Protein AF-A0A512TIF8-F1 (afdb_monomer)

Secondary structure (DSSP, 8-state):
-HHHHHHHHHHTT--GGGGGGGGHHHHHHHHHHHHHHSPP-SSEETTEE-GGGS--

InterPro domains:
  IPR008523 Protein of unknown function DUF805 [PF05656] (2-49)
  IPR008523 Protein of unknown function DUF805 [PTHR34980] (2-52)

Sequence (56 aa):
MIAVTVRRLHDIGKSGFWYFICLIPLIGSIWLLVLLCTDSQPGQNQFGANLKGYNN

Foldseek 3Di:
DLVVVLVVCVVVVHHSVVVCVVCVVVVVVVVVVCVVPDDDDQAADPVGHDPPPPPD

Mean predicted aligned error: 13.18 Å

Organism: Clostridium butyricum (NCBI:txid1492)

Radius of gyration: 21.14 Å; Cα contacts (8 Å, |Δi|>4): 18; chains: 1; bounding box: 51×16×47 Å

Structure (mmCIF, N/CA/C/O backbone):
data_AF-A0A512TIF8-F1
#
_entry.id   AF-A0A512TIF8-F1
#
loop_
_atom_site.group_PDB
_atom_site.id
_atom_site.type_symbol
_atom_site.label_atom_id
_atom_site.label_alt_id
_atom_site.label_comp_id
_atom_site.label_asym_id
_atom_site.label_entity_id
_atom_site.label_seq_id
_atom_site.pdbx_PDB_ins_code
_atom_site.Cartn_x
_atom_site.Cartn_y
_atom_site.Cartn_z
_atom_site.occupancy
_atom_site.B_iso_or_equiv
_atom_site.auth_seq_id
_atom_site.auth_comp_id
_atom_site.auth_asym_id
_atom_site.auth_atom_id
_atom_site.pdbx_PDB_model_num
ATOM 1 N N . MET A 1 1 ? 0.884 0.446 -19.325 1.00 64.44 1 MET A N 1
ATOM 2 C CA . MET A 1 1 ? 1.418 1.320 -18.255 1.00 64.44 1 MET A CA 1
ATOM 3 C C . MET A 1 1 ? 2.179 0.530 -17.191 1.00 64.44 1 MET A C 1
ATOM 5 O O . MET A 1 1 ? 3.380 0.721 -17.096 1.00 64.44 1 MET A O 1
ATOM 9 N N . ILE A 1 2 ? 1.562 -0.434 -16.498 1.00 69.00 2 ILE A N 1
ATOM 10 C CA . ILE A 1 2 ? 2.206 -1.235 -15.428 1.00 69.00 2 ILE A CA 1
ATOM 11 C C . ILE A 1 2 ? 3.445 -2.021 -15.905 1.00 69.00 2 ILE A C 1
ATOM 13 O O . ILE A 1 2 ? 4.496 -1.964 -15.273 1.00 69.00 2 ILE A O 1
ATOM 17 N N . ALA A 1 3 ? 3.367 -2.682 -17.066 1.00 71.88 3 ALA A N 1
ATOM 18 C CA . ALA A 1 3 ? 4.487 -3.449 -17.628 1.00 71.88 3 ALA A CA 1
ATOM 19 C C . ALA A 1 3 ? 5.738 -2.595 -17.929 1.00 71.88 3 ALA A C 1
ATOM 21 O O . ALA A 1 3 ? 6.863 -3.077 -17.825 1.00 71.88 3 ALA A O 1
ATOM 22 N N . VAL A 1 4 ? 5.553 -1.313 -18.267 1.00 76.75 4 VAL A N 1
ATOM 23 C CA . VAL A 1 4 ? 6.660 -0.379 -18.532 1.00 76.75 4 VAL A CA 1
ATOM 24 C C . VAL A 1 4 ? 7.307 0.069 -17.222 1.00 76.75 4 VAL A C 1
ATOM 26 O O . VAL A 1 4 ? 8.531 0.114 -17.128 1.00 76.75 4 VAL A O 1
ATOM 29 N N . THR A 1 5 ? 6.503 0.339 -16.191 1.00 73.75 5 THR A N 1
ATOM 30 C CA . THR A 1 5 ? 6.985 0.722 -14.857 1.00 73.75 5 THR A CA 1
ATOM 31 C C . THR A 1 5 ? 7.780 -0.403 -14.197 1.00 73.75 5 THR A C 1
ATOM 33 O O . THR A 1 5 ? 8.853 -0.150 -13.657 1.00 73.75 5 THR A O 1
ATOM 36 N N . VAL A 1 6 ? 7.308 -1.652 -14.298 1.00 72.44 6 VAL A N 1
ATOM 37 C CA . VAL A 1 6 ? 8.020 -2.828 -13.767 1.00 72.44 6 VAL A CA 1
ATOM 38 C C . VAL A 1 6 ? 9.352 -3.049 -14.493 1.00 72.44 6 VAL A C 1
ATOM 40 O O . VAL A 1 6 ? 10.355 -3.314 -13.836 1.00 72.44 6 VAL A O 1
ATOM 43 N N . ARG A 1 7 ? 9.405 -2.872 -15.824 1.00 77.94 7 ARG A N 1
ATOM 44 C CA . ARG A 1 7 ? 10.665 -2.963 -16.585 1.00 77.94 7 ARG A CA 1
ATOM 45 C C . ARG A 1 7 ? 11.654 -1.861 -16.189 1.00 77.94 7 ARG A C 1
ATOM 47 O O . ARG A 1 7 ? 12.793 -2.177 -15.886 1.00 77.94 7 ARG A O 1
ATOM 54 N N . ARG A 1 8 ? 11.213 -0.603 -16.072 1.00 80.88 8 A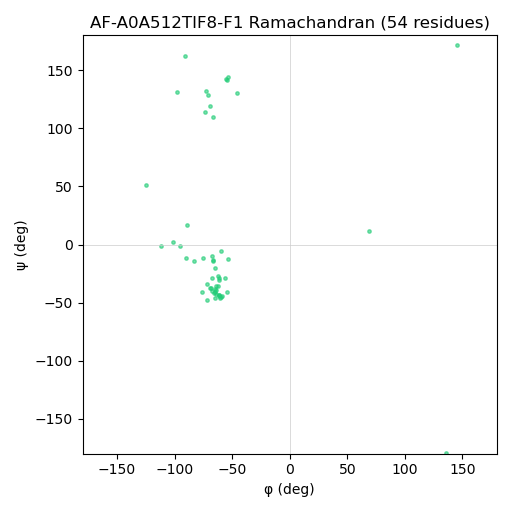RG A N 1
ATOM 55 C CA . ARG A 1 8 ? 12.073 0.507 -15.614 1.00 80.88 8 ARG A CA 1
ATOM 56 C C . ARG A 1 8 ? 12.593 0.334 -14.190 1.00 80.88 8 ARG A C 1
ATOM 58 O O . ARG A 1 8 ? 13.717 0.729 -13.904 1.00 80.88 8 ARG A O 1
ATOM 65 N N . LEU A 1 9 ? 11.786 -0.247 -13.308 1.00 75.88 9 LEU A N 1
ATOM 66 C CA . LEU A 1 9 ? 12.183 -0.561 -11.939 1.00 75.88 9 LEU A CA 1
ATOM 67 C C . LEU A 1 9 ? 13.235 -1.682 -11.902 1.00 75.88 9 LEU A C 1
ATOM 69 O O . LEU A 1 9 ? 14.192 -1.605 -11.133 1.00 75.88 9 LEU A O 1
ATOM 73 N N . HIS A 1 10 ? 13.101 -2.670 -12.788 1.00 79.44 10 HIS A N 1
ATOM 74 C CA . HIS A 1 10 ? 14.087 -3.731 -12.961 1.00 79.44 10 HIS A CA 1
ATOM 75 C C . HIS A 1 10 ? 15.397 -3.211 -13.578 1.00 79.44 10 HIS A C 1
ATOM 77 O O . HIS A 1 10 ? 16.473 -3.600 -13.129 1.00 79.44 10 HIS A O 1
ATOM 83 N N . ASP A 1 11 ? 15.314 -2.267 -14.523 1.00 77.19 11 ASP A N 1
ATOM 84 C CA . ASP A 1 11 ? 16.476 -1.631 -15.162 1.00 77.19 11 ASP A CA 1
ATOM 85 C C . ASP A 1 11 ? 17.355 -0.848 -14.163 1.00 77.19 11 ASP A C 1
ATOM 87 O O . ASP A 1 11 ? 18.557 -0.720 -14.375 1.00 77.19 11 ASP A O 1
ATOM 91 N N . ILE A 1 12 ? 16.793 -0.350 -13.051 1.00 84.25 12 ILE A N 1
ATOM 92 C CA . ILE A 1 12 ? 17.550 0.297 -11.955 1.00 84.25 12 ILE A CA 1
ATOM 93 C C . ILE A 1 12 ? 18.018 -0.694 -10.873 1.00 84.25 12 ILE A C 1
ATOM 95 O O . ILE A 1 12 ? 18.355 -0.291 -9.756 1.00 84.25 12 ILE A O 1
ATOM 99 N N . GLY A 1 13 ? 18.007 -1.996 -11.178 1.00 74.69 13 GLY A N 1
ATOM 100 C CA . GLY A 1 13 ? 18.478 -3.065 -10.293 1.00 74.69 13 GLY A CA 1
ATOM 101 C C . GLY A 1 13 ? 17.604 -3.297 -9.058 1.00 74.69 13 GLY A C 1
ATOM 102 O O . GLY A 1 13 ? 18.015 -3.995 -8.131 1.00 74.69 13 GLY A O 1
ATOM 103 N N . LYS A 1 14 ? 16.402 -2.713 -9.006 1.00 71.69 14 LYS A N 1
ATOM 104 C CA . LYS A 1 14 ? 15.445 -2.931 -7.920 1.00 71.69 14 LYS A CA 1
ATOM 105 C C . LYS A 1 14 ? 14.428 -3.985 -8.346 1.00 71.69 14 LYS A C 1
ATOM 107 O O . LYS A 1 14 ? 13.840 -3.914 -9.419 1.00 71.69 14 LYS A O 1
ATOM 112 N N . SER A 1 15 ? 14.208 -4.975 -7.482 1.00 70.94 15 SER A N 1
ATOM 113 C CA . SER A 1 15 ? 13.182 -5.997 -7.705 1.00 70.94 15 SER A CA 1
ATOM 114 C C . SER A 1 15 ? 11.820 -5.343 -7.965 1.00 70.94 15 SER A C 1
ATOM 116 O O . SER A 1 15 ? 11.476 -4.344 -7.326 1.00 70.94 15 SER A O 1
ATOM 118 N N . GLY A 1 16 ? 11.012 -5.939 -8.851 1.00 68.00 16 GLY A N 1
ATOM 119 C CA . GLY A 1 16 ? 9.629 -5.520 -9.119 1.00 68.00 16 GLY A CA 1
ATOM 120 C C . GLY A 1 16 ? 8.759 -5.434 -7.859 1.00 68.00 16 GLY A C 1
ATOM 121 O O . GLY A 1 16 ? 7.705 -4.807 -7.883 1.00 68.00 16 GLY A O 1
ATOM 122 N N . PHE A 1 17 ? 9.238 -5.971 -6.733 1.00 69.06 17 PHE A N 1
ATOM 123 C CA . PHE A 1 17 ? 8.639 -5.814 -5.416 1.00 69.06 17 PHE A CA 1
ATOM 124 C C . PHE A 1 17 ? 8.469 -4.349 -4.970 1.00 69.06 17 PHE A C 1
ATOM 126 O O . PHE A 1 17 ? 7.521 -4.025 -4.262 1.00 69.06 17 PHE A O 1
ATOM 133 N N . TRP A 1 18 ? 9.323 -3.434 -5.440 1.00 69.69 18 TRP A N 1
ATOM 134 C CA . TRP A 1 18 ? 9.170 -1.998 -5.173 1.00 69.69 18 TRP A CA 1
ATOM 135 C C . TRP A 1 18 ? 7.898 -1.409 -5.804 1.00 69.69 18 TRP A C 1
ATOM 137 O O . TRP A 1 18 ? 7.403 -0.391 -5.332 1.00 69.69 18 TRP A O 1
ATOM 147 N N . TYR A 1 19 ? 7.307 -2.060 -6.812 1.00 70.88 19 TYR A N 1
ATOM 148 C CA . TYR A 1 19 ? 6.011 -1.656 -7.360 1.00 70.88 19 TYR A CA 1
ATOM 149 C C . TYR A 1 19 ? 4.868 -1.867 -6.352 1.00 70.88 19 TYR A C 1
ATOM 151 O O . TYR A 1 19 ? 3.913 -1.091 -6.338 1.00 70.88 19 TYR A O 1
ATOM 159 N N . PHE A 1 20 ? 4.987 -2.842 -5.440 1.00 72.94 20 PHE A N 1
ATOM 160 C CA . PHE A 1 20 ? 4.002 -3.046 -4.371 1.00 72.94 20 PHE A CA 1
ATOM 161 C C . PHE A 1 20 ? 3.967 -1.893 -3.360 1.00 72.94 20 PHE A C 1
ATOM 163 O O . PHE A 1 20 ? 2.984 -1.753 -2.640 1.00 72.94 20 PHE A O 1
ATOM 170 N N . ILE A 1 21 ? 4.967 -1.005 -3.345 1.00 73.12 21 ILE A N 1
ATOM 171 C CA . ILE A 1 21 ? 4.927 0.219 -2.532 1.00 73.12 21 ILE A CA 1
ATOM 172 C C . ILE A 1 21 ? 3.801 1.147 -3.003 1.00 73.12 21 ILE A C 1
ATOM 174 O O . ILE A 1 21 ? 3.110 1.740 -2.180 1.00 73.12 21 ILE A O 1
ATOM 178 N N . CYS A 1 22 ? 3.522 1.206 -4.310 1.00 68.81 22 CYS A N 1
ATOM 179 C CA . CYS A 1 22 ? 2.351 1.920 -4.828 1.00 68.81 22 CYS A CA 1
ATOM 180 C C . CYS A 1 22 ? 1.018 1.269 -4.419 1.00 68.81 22 CYS A C 1
ATOM 182 O O . CYS A 1 22 ? -0.024 1.905 -4.546 1.00 68.81 22 CYS A O 1
ATOM 184 N N . LEU A 1 23 ? 1.039 0.034 -3.908 1.00 73.06 23 LEU A N 1
ATOM 185 C CA . LEU A 1 23 ? -0.129 -0.668 -3.376 1.00 73.06 23 LEU A CA 1
ATOM 186 C C . LEU A 1 23 ? -0.337 -0.416 -1.870 1.00 73.06 23 LEU A C 1
ATOM 188 O O . LEU A 1 23 ? -1.409 -0.708 -1.348 1.00 73.06 23 LEU A O 1
ATOM 192 N N . ILE A 1 24 ? 0.640 0.174 -1.170 1.00 78.81 24 ILE A N 1
ATOM 193 C CA . ILE A 1 24 ? 0.523 0.575 0.243 1.00 78.81 24 ILE A CA 1
ATOM 194 C C . ILE A 1 24 ? -0.686 1.491 0.517 1.00 78.81 24 ILE A C 1
ATOM 196 O O . ILE A 1 24 ? -1.368 1.231 1.510 1.00 78.81 24 ILE A O 1
ATOM 200 N N . PRO A 1 25 ? -1.050 2.494 -0.320 1.00 70.38 25 PRO A N 1
ATOM 201 C CA . PRO A 1 25 ? -2.296 3.238 -0.110 1.00 7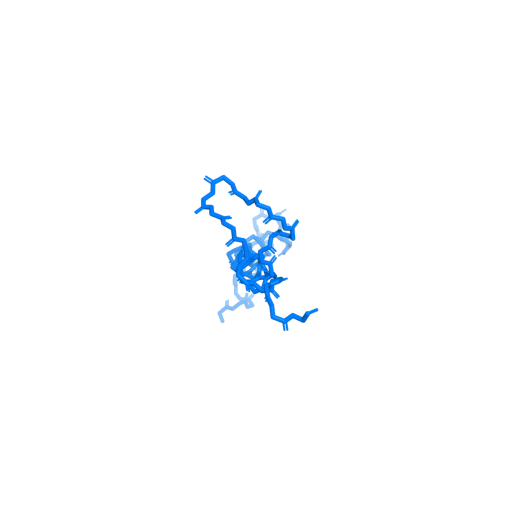0.38 25 PRO A CA 1
ATOM 202 C C . PRO A 1 25 ? -3.544 2.346 -0.188 1.00 70.38 25 PRO A C 1
ATOM 204 O O . PRO A 1 25 ? -4.534 2.619 0.488 1.00 70.38 25 PRO A O 1
ATOM 207 N N . LEU A 1 26 ? -3.500 1.252 -0.955 1.00 80.12 26 LEU A N 1
ATOM 208 C CA . LEU A 1 26 ? -4.595 0.287 -1.039 1.00 80.12 26 LEU A CA 1
ATOM 209 C C . LEU A 1 26 ? -4.701 -0.543 0.248 1.00 80.12 26 LEU A C 1
ATOM 211 O O . LEU A 1 26 ? -5.775 -0.637 0.827 1.00 80.12 26 LEU A O 1
ATOM 215 N N . ILE A 1 27 ? -3.585 -1.081 0.751 1.00 82.12 27 ILE A N 1
ATOM 216 C CA . ILE A 1 27 ? -3.570 -1.819 2.026 1.00 82.12 27 ILE A CA 1
ATOM 217 C C . ILE A 1 27 ? -4.005 -0.910 3.189 1.00 82.12 27 ILE A C 1
ATOM 219 O O . ILE A 1 27 ? -4.811 -1.325 4.019 1.00 82.12 27 ILE A O 1
ATOM 223 N N . GLY A 1 28 ? -3.514 0.333 3.239 1.00 79.94 28 GLY A N 1
ATOM 224 C CA . GLY A 1 28 ? -3.862 1.288 4.296 1.00 79.94 28 GLY A CA 1
ATOM 225 C C . GLY A 1 28 ? -5.333 1.707 4.269 1.00 79.94 28 GLY A C 1
ATOM 226 O O . GLY A 1 28 ?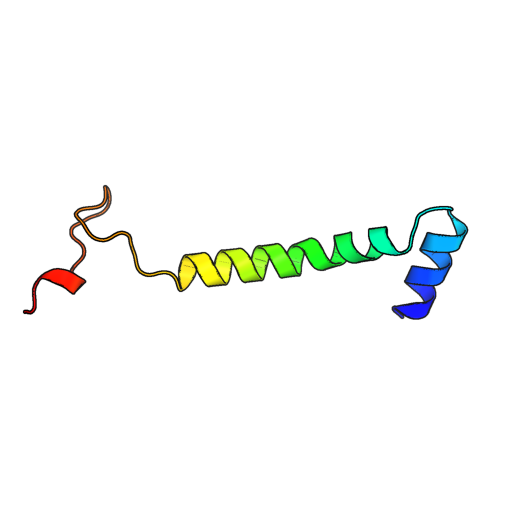 -5.976 1.763 5.315 1.00 79.94 28 GLY A O 1
ATOM 227 N N . SER A 1 29 ? -5.893 1.949 3.080 1.00 82.81 29 SER A N 1
ATOM 228 C CA . SER A 1 29 ? -7.322 2.263 2.935 1.00 82.81 29 SER A CA 1
ATOM 229 C C . SER A 1 29 ? -8.214 1.074 3.286 1.00 82.81 29 SER A C 1
ATOM 231 O O . SER A 1 29 ? -9.207 1.263 3.982 1.00 82.81 29 SER A O 1
ATOM 233 N N . ILE A 1 30 ? -7.833 -0.146 2.893 1.00 86.56 30 ILE A N 1
ATOM 234 C CA . ILE A 1 30 ? -8.532 -1.374 3.297 1.00 86.56 30 ILE A CA 1
ATOM 235 C C . ILE A 1 30 ? -8.486 -1.541 4.821 1.00 86.56 30 ILE A C 1
ATOM 237 O O . ILE A 1 30 ? -9.513 -1.826 5.427 1.00 86.56 30 ILE A O 1
ATOM 241 N N . TRP A 1 31 ? -7.338 -1.309 5.461 1.00 85.50 31 TRP A N 1
ATOM 242 C CA . TRP A 1 31 ? -7.206 -1.384 6.920 1.00 85.50 31 TRP A CA 1
ATOM 243 C C . TRP A 1 31 ? -8.092 -0.365 7.651 1.00 85.50 31 TRP A C 1
ATOM 245 O O . TRP A 1 31 ? -8.770 -0.718 8.614 1.00 85.50 31 TRP A O 1
ATOM 255 N N . LEU A 1 32 ? -8.135 0.885 7.179 1.00 83.75 32 LEU A N 1
ATOM 256 C CA . LEU A 1 32 ? -9.024 1.911 7.734 1.00 83.75 32 LEU A CA 1
ATOM 257 C C . LEU A 1 32 ? -10.502 1.581 7.514 1.00 83.75 32 LEU A C 1
ATOM 259 O O . LEU A 1 32 ? -11.306 1.813 8.411 1.00 83.75 32 LEU A O 1
ATOM 263 N N . LEU A 1 33 ? -10.856 1.015 6.358 1.00 87.19 33 LEU A N 1
ATOM 264 C CA . LEU A 1 33 ? -12.204 0.510 6.098 1.00 87.19 33 LEU A CA 1
ATOM 265 C C . LEU A 1 33 ? -12.574 -0.598 7.080 1.00 87.19 33 LEU A C 1
ATOM 267 O O . LEU A 1 33 ? -13.647 -0.548 7.667 1.00 87.19 33 LEU A O 1
ATOM 271 N N . VAL A 1 34 ? -11.675 -1.558 7.307 1.00 86.88 34 VAL A N 1
ATOM 272 C CA . VAL A 1 34 ? -11.876 -2.616 8.303 1.00 86.88 34 VAL A CA 1
ATOM 273 C C . VAL A 1 34 ? -12.052 -2.011 9.691 1.00 86.88 34 VAL A C 1
ATOM 275 O O . VAL A 1 34 ? -12.983 -2.395 10.386 1.00 86.88 34 VAL A O 1
ATOM 278 N N . LEU A 1 35 ? -11.231 -1.037 10.087 1.00 83.06 35 LEU A N 1
ATOM 279 C CA . LEU A 1 35 ? -11.355 -0.375 11.387 1.00 83.06 35 LEU A CA 1
ATOM 280 C C . LEU A 1 35 ? -12.675 0.400 11.531 1.00 83.06 35 LEU A C 1
ATOM 282 O O . LEU A 1 35 ? -13.283 0.362 12.594 1.00 83.06 35 LEU A O 1
ATOM 286 N N . LEU A 1 36 ? -13.130 1.070 10.470 1.00 81.25 36 LEU A N 1
ATOM 287 C CA . LEU A 1 36 ? -14.391 1.816 10.451 1.00 81.25 36 LEU A CA 1
ATOM 288 C C . LEU A 1 36 ? -15.619 0.889 10.440 1.00 81.25 36 LEU A C 1
ATOM 290 O O . LEU A 1 36 ? -16.649 1.224 11.017 1.00 81.25 36 LEU A O 1
ATOM 294 N N . CYS A 1 37 ? -15.511 -0.269 9.786 1.00 82.38 37 CYS A N 1
ATOM 295 C CA . CYS A 1 37 ? -16.539 -1.310 9.773 1.00 82.38 37 CYS A CA 1
ATOM 296 C C . CYS A 1 37 ? -16.489 -2.226 11.003 1.00 82.38 37 CYS A C 1
ATOM 298 O O . CYS A 1 37 ? -17.436 -2.976 11.231 1.00 82.38 37 CYS A O 1
ATOM 300 N N . THR A 1 38 ? -15.404 -2.199 11.778 1.00 77.19 38 THR A N 1
ATOM 301 C CA . THR A 1 38 ? -15.306 -2.939 13.037 1.00 77.19 38 THR A CA 1
ATOM 302 C C . THR A 1 38 ? -16.216 -2.265 14.056 1.00 77.19 38 THR A C 1
ATOM 304 O O . THR A 1 38 ? -16.156 -1.052 14.252 1.00 77.19 38 THR A O 1
ATOM 307 N N . ASP A 1 39 ? -17.078 -3.053 14.701 1.0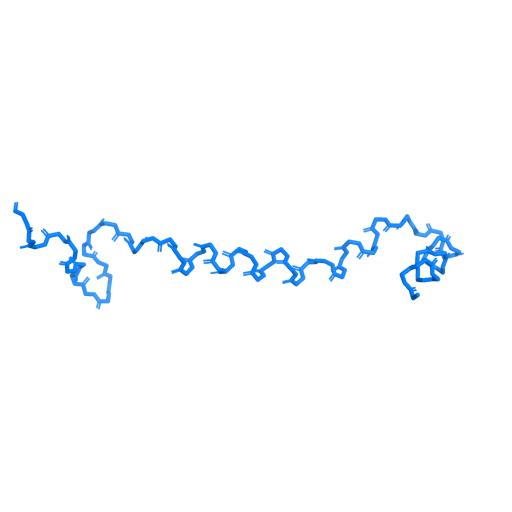0 64.38 39 ASP A N 1
ATOM 308 C CA . ASP A 1 39 ? -17.955 -2.555 15.757 1.00 64.38 39 ASP A CA 1
ATOM 309 C C . ASP A 1 39 ? -17.136 -1.843 16.849 1.00 64.38 39 ASP A C 1
ATOM 311 O O . ASP A 1 39 ? -16.038 -2.261 17.226 1.00 64.38 39 ASP A O 1
ATOM 315 N N . SER A 1 40 ? -17.687 -0.744 17.372 1.00 64.31 40 SER A N 1
ATOM 316 C CA . SER A 1 40 ? -17.083 -0.034 18.501 1.00 64.31 40 SER A CA 1
ATOM 317 C C . SER A 1 40 ? -16.871 -0.984 19.680 1.00 64.31 40 SER A C 1
ATOM 319 O O . SER A 1 40 ? -17.725 -1.828 19.950 1.00 64.31 40 SER A O 1
ATOM 321 N N . GLN A 1 41 ? -15.756 -0.811 20.401 1.00 64.81 41 GLN A N 1
ATOM 322 C CA . GLN A 1 41 ? -15.399 -1.637 21.559 1.00 64.81 41 GLN A CA 1
ATOM 323 C C . GLN A 1 41 ? -16.613 -1.836 22.495 1.00 64.81 41 GLN A C 1
ATOM 325 O O . GLN A 1 41 ? -17.278 -0.847 22.833 1.00 64.81 41 GLN A O 1
ATOM 330 N N . PRO A 1 42 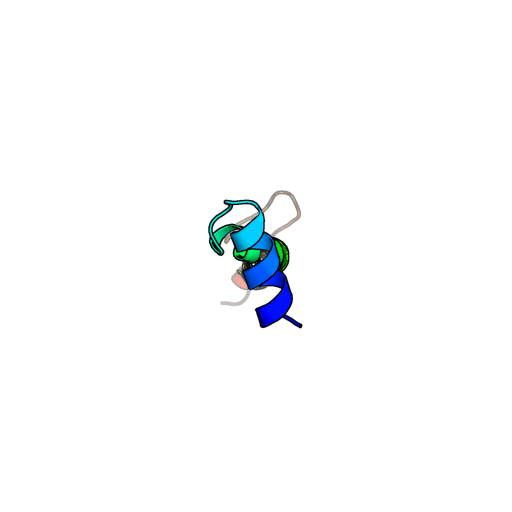? -16.928 -3.085 22.897 1.00 55.41 42 PRO A N 1
ATOM 331 C CA . PRO A 1 42 ? -18.038 -3.358 23.800 1.00 55.41 42 PRO A CA 1
ATOM 332 C C . PRO A 1 42 ? -17.706 -2.816 25.196 1.00 55.41 42 PRO A C 1
ATOM 334 O O . PRO A 1 42 ? -16.722 -3.219 25.811 1.00 55.41 42 PRO A O 1
ATOM 337 N N . GLY A 1 43 ? -18.517 -1.876 25.684 1.00 58.78 43 GLY A N 1
ATOM 338 C CA . GLY A 1 43 ? -18.337 -1.222 26.984 1.00 58.78 43 GLY A CA 1
ATOM 339 C C . GLY A 1 43 ? -18.532 0.294 26.923 1.00 58.78 43 GLY A C 1
ATOM 340 O O . GL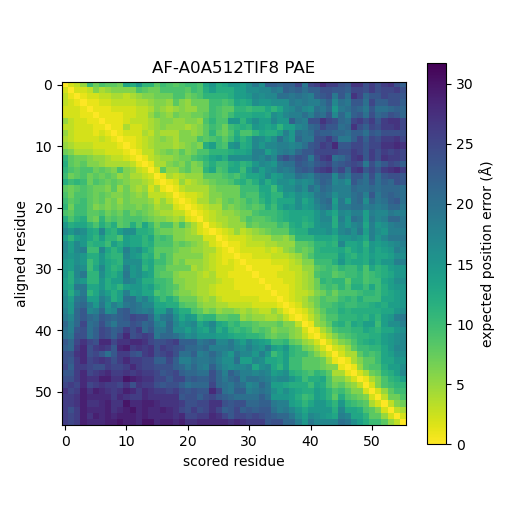Y A 1 43 ? -18.834 0.859 25.870 1.00 58.78 43 GLY A O 1
ATOM 341 N N . GLN A 1 44 ? -18.381 0.969 28.065 1.00 53.50 44 GLN A N 1
ATOM 342 C CA . GLN A 1 44 ? -18.318 2.431 28.098 1.00 53.50 44 GLN A CA 1
ATOM 343 C C . GLN A 1 44 ? -16.957 2.866 27.559 1.00 53.50 44 GLN A C 1
ATOM 345 O O . GLN A 1 44 ? -15.924 2.582 28.166 1.00 53.50 44 GLN A O 1
ATOM 350 N N . ASN A 1 45 ? -16.948 3.533 26.410 1.00 59.84 45 ASN A N 1
ATOM 351 C CA . ASN A 1 45 ? -15.742 4.170 25.908 1.00 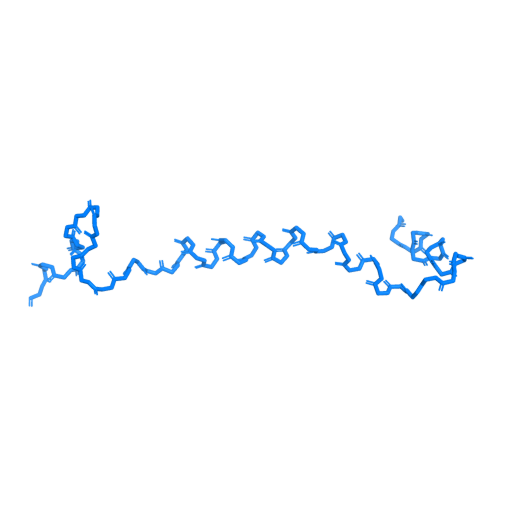59.84 45 ASN A CA 1
ATOM 352 C C . ASN A 1 45 ? -15.686 5.619 26.420 1.00 59.84 45 ASN A C 1
ATOM 354 O O . ASN A 1 45 ? -16.680 6.189 26.866 1.00 59.84 45 ASN A O 1
ATOM 358 N N . GLN A 1 46 ? -14.501 6.225 26.365 1.00 62.31 46 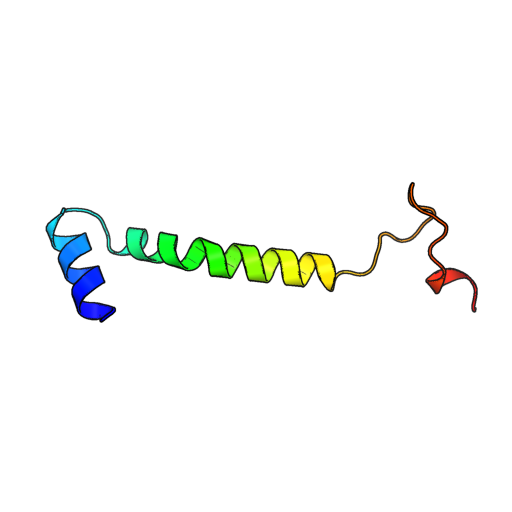GLN A N 1
ATOM 359 C CA . GLN A 1 46 ? -14.234 7.591 26.844 1.00 62.31 46 GLN A CA 1
ATOM 360 C C . GLN A 1 46 ? -15.077 8.692 26.155 1.00 62.31 46 GLN A C 1
ATOM 362 O O . GLN A 1 46 ? -15.016 9.848 26.558 1.00 62.31 46 GLN A O 1
ATOM 367 N N . PHE A 1 47 ? -15.865 8.331 25.135 1.00 64.75 47 PHE A N 1
ATOM 368 C CA . PHE A 1 47 ? -16.734 9.216 24.360 1.00 64.75 47 PHE A CA 1
ATOM 369 C C . PHE A 1 47 ? -18.237 8.947 24.578 1.00 64.75 47 PHE A C 1
ATOM 371 O O . PHE A 1 47 ? -19.058 9.664 24.009 1.00 64.75 47 PHE A O 1
ATOM 378 N N . GLY A 1 48 ? -18.623 7.954 25.394 1.00 60.44 48 GLY A N 1
ATOM 379 C CA . GLY A 1 48 ? -20.025 7.672 25.725 1.00 60.44 48 GLY A CA 1
ATOM 380 C C . GLY A 1 48 ? -20.361 6.188 25.918 1.00 60.44 48 GLY A C 1
ATOM 381 O O . GLY A 1 48 ? -19.567 5.285 25.667 1.00 60.44 48 GLY A O 1
ATOM 382 N N . ALA A 1 49 ? -21.577 5.907 26.391 1.00 58.09 49 ALA A N 1
ATOM 383 C CA . ALA A 1 49 ? -22.069 4.535 26.484 1.00 58.09 49 ALA A CA 1
ATOM 384 C C . ALA A 1 49 ? -22.393 3.988 25.083 1.00 58.09 49 ALA A C 1
ATOM 386 O O . ALA A 1 49 ? -23.083 4.638 24.297 1.00 58.09 49 ALA A O 1
ATOM 387 N N . ASN A 1 50 ? -21.925 2.777 24.779 1.00 56.91 50 ASN A N 1
ATOM 388 C CA . ASN A 1 50 ? -22.308 2.066 23.566 1.00 56.91 50 ASN A CA 1
ATOM 389 C C . ASN A 1 50 ? -23.806 1.690 23.640 1.00 56.91 50 ASN A C 1
ATOM 391 O O . ASN A 1 50 ? -24.200 0.828 24.425 1.00 56.91 50 ASN A O 1
ATOM 395 N N . LEU A 1 51 ? -24.646 2.343 22.828 1.00 59.91 51 LEU A N 1
ATOM 396 C CA . LEU A 1 51 ? -26.110 2.159 22.816 1.00 59.91 51 LEU A CA 1
ATOM 397 C C . LEU A 1 51 ? -26.560 0.775 22.315 1.00 59.91 51 LEU A C 1
ATOM 399 O O . LEU A 1 51 ? -27.734 0.426 22.440 1.00 59.91 51 LEU A O 1
ATOM 403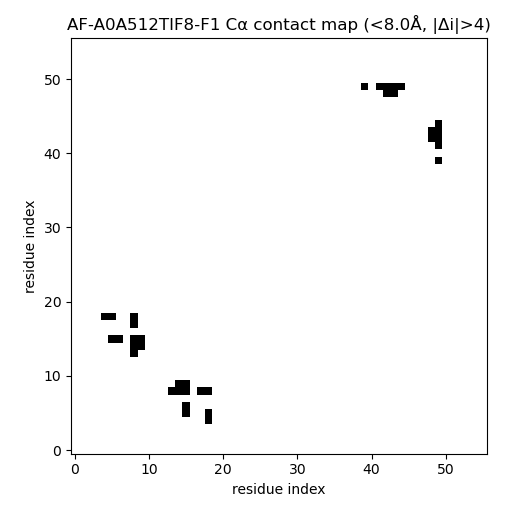 N N . LYS A 1 52 ? -25.648 -0.033 21.761 1.00 56.44 52 LYS A N 1
ATOM 404 C CA . LYS A 1 52 ? -25.968 -1.344 21.182 1.00 56.44 52 LYS A CA 1
ATOM 405 C C . LYS A 1 52 ? -26.235 -2.424 22.240 1.00 56.44 52 LYS A C 1
ATOM 407 O O . LYS A 1 52 ? -26.759 -3.475 21.896 1.00 56.44 52 LYS A O 1
ATOM 412 N N . GLY A 1 53 ? -25.928 -2.155 23.514 1.00 54.28 53 GLY A N 1
ATOM 413 C CA . GLY A 1 53 ? -26.164 -3.068 24.641 1.00 54.28 53 GLY A CA 1
ATOM 414 C C . GLY A 1 53 ? -27.387 -2.767 25.520 1.00 54.28 53 GLY A C 1
ATOM 415 O O . GLY A 1 53 ? -27.576 -3.468 26.504 1.00 54.28 53 GLY A O 1
ATOM 416 N N . TYR A 1 54 ? -28.198 -1.741 25.225 1.00 52.94 54 TYR A N 1
ATOM 417 C CA . TYR A 1 54 ? -29.324 -1.339 26.095 1.00 52.94 54 TYR A CA 1
ATOM 418 C C . TYR A 1 54 ? -30.694 -1.933 25.693 1.00 52.94 54 TYR A C 1
ATOM 420 O O . TYR A 1 54 ? -31.683 -1.682 26.367 1.00 52.94 54 TYR A O 1
ATOM 428 N N . ASN A 1 55 ? -30.787 -2.718 24.611 1.00 52.09 55 ASN A N 1
ATOM 429 C CA . ASN A 1 55 ? -32.070 -3.263 24.126 1.00 52.09 55 ASN A CA 1
ATOM 430 C C . ASN A 1 55 ? -32.073 -4.799 23.982 1.00 52.09 55 ASN A C 1
ATOM 432 O O . ASN A 1 55 ? -32.449 -5.318 22.931 1.00 52.09 55 ASN A O 1
ATOM 436 N N . ASN A 1 56 ? -31.662 -5.514 25.031 1.00 51.47 56 ASN A N 1
ATOM 437 C CA . ASN A 1 56 ? -32.163 -6.865 25.331 1.00 51.47 56 ASN A CA 1
ATOM 438 C C . ASN A 1 56 ? -32.231 -7.028 26.856 1.00 51.47 56 ASN A C 1
ATOM 440 O O . ASN A 1 56 ? -31.638 -7.986 27.402 1.00 51.47 56 ASN A O 1
#

pLDDT: mean 70.81, std 10.22, range [51.47, 87.19]

Solvent-accessible surface area (backbone atoms only — not comparable to full-atom values): 3598 Å² total; per-residue (Å²): 112,69,72,57,54,42,50,56,38,43,75,72,76,37,63,59,68,64,59,53,60,76,43,46,65,54,55,52,51,51,50,50,49,50,59,71,70,43,78,76,76,90,52,76,48,103,88,47,73,56,74,87,74,76,84,128